Protein AF-A0A2P2LNG0-F1 (afdb_monomer_lite)

Organism: Rhizophora mucronata (NCBI:txid61149)

Secondary structure (DSSP, 8-state):
--------------PPPP---------TT------HHHHHHHHHHPPTT-----TT--HHHHTTPPPTT-TTT-GGG------HHHHHHTTSSPPP--GGGTT-HHHHHHHHHHHHHHHHHHHTT-

Sequence (126 aa):
MEWDTRDESSAHTHAPPQPSPSSIPASENTVWADASPLFEAACKELRHGELIHGENFNLFAAMSALEIMDPKMDSGIISRYYSIDEAIENGAAPVPISSDRIFDVQCTIDIMDHLLACEVTSNDLI

pLDDT: mean 73.23, std 18.99, range [33.91, 96.25]

Radius of gyration: 26.42 Å; chains: 1; bounding box: 52×64×62 Å

InterPro domains:
  IPR007244 NAA35-like [PTHR21373] (24-121)
  IPR057983 NAA35-like, N-terminal [PF04112] (49-120)

Structure (mmCIF, N/CA/C/O backbone):
data_AF-A0A2P2LNG0-F1
#
_entry.id   AF-A0A2P2LNG0-F1
#
loop_
_atom_site.group_PDB
_atom_site.id
_atom_site.type_symbol
_atom_site.label_atom_id
_atom_site.label_alt_id
_atom_site.label_comp_id
_atom_site.label_asym_id
_atom_site.label_entity_id
_atom_site.label_seq_id
_atom_site.pdbx_PDB_ins_code
_atom_site.Cartn_x
_atom_site.Cartn_y
_atom_site.Cartn_z
_atom_site.occupancy
_atom_site.B_iso_or_equiv
_atom_site.auth_seq_id
_atom_site.auth_comp_id
_atom_site.auth_asym_id
_atom_site.auth_atom_id
_atom_site.pdbx_PDB_model_num
ATOM 1 N N . MET A 1 1 ? -8.512 40.859 13.598 1.00 39.34 1 MET A N 1
ATOM 2 C CA . MET A 1 1 ? -8.532 40.043 12.371 1.00 39.34 1 MET A CA 1
ATOM 3 C C . MET A 1 1 ? -9.841 39.299 12.406 1.00 39.34 1 MET A C 1
ATOM 5 O O . MET A 1 1 ? -10.025 38.425 13.240 1.00 39.34 1 MET A O 1
ATOM 9 N N . GLU A 1 2 ? -10.769 39.860 11.644 1.00 37.78 2 GLU A N 1
ATOM 10 C CA . GLU A 1 2 ? -12.187 39.534 11.554 1.00 37.78 2 GLU A CA 1
ATOM 11 C C . GLU A 1 2 ? -12.351 38.131 10.962 1.00 37.78 2 GLU A C 1
ATOM 13 O O . GLU A 1 2 ? -11.715 37.802 9.961 1.00 37.78 2 GLU A O 1
ATOM 18 N N . TRP A 1 3 ? -13.164 37.304 11.609 1.00 33.91 3 TRP A N 1
ATOM 19 C CA . TRP A 1 3 ? -13.587 36.009 11.095 1.00 33.91 3 TRP A CA 1
ATOM 20 C C . TRP A 1 3 ? -14.729 36.257 10.105 1.00 33.91 3 TRP A C 1
ATOM 22 O O . TRP A 1 3 ? -15.808 36.676 10.523 1.00 33.91 3 TRP A O 1
ATOM 32 N N . ASP A 1 4 ? -14.488 36.061 8.807 1.00 42.00 4 ASP A N 1
ATOM 33 C CA . ASP A 1 4 ? -15.525 36.186 7.778 1.00 42.00 4 ASP A CA 1
ATOM 34 C C . ASP A 1 4 ? -16.187 34.820 7.543 1.00 42.00 4 ASP A C 1
ATOM 36 O O . ASP A 1 4 ? -15.531 33.832 7.207 1.00 42.00 4 ASP A O 1
ATOM 40 N N . THR A 1 5 ? -17.499 34.776 7.769 1.00 48.81 5 THR A N 1
ATOM 41 C CA . THR A 1 5 ? -18.378 33.622 7.569 1.00 48.81 5 THR A CA 1
ATOM 42 C C . THR A 1 5 ? -19.257 33.897 6.354 1.00 48.81 5 THR A C 1
ATOM 44 O O . THR A 1 5 ? -20.113 34.776 6.425 1.00 48.81 5 THR A O 1
ATOM 47 N N . ARG A 1 6 ? -19.111 33.093 5.294 1.00 38.31 6 ARG A N 1
ATOM 48 C CA . ARG A 1 6 ? -20.112 32.780 4.247 1.00 38.31 6 ARG A CA 1
ATOM 49 C C . ARG A 1 6 ? -19.731 31.405 3.693 1.00 38.31 6 ARG A C 1
ATOM 51 O O . ARG A 1 6 ? -18.642 31.250 3.161 1.00 38.31 6 ARG A O 1
ATOM 58 N N . ASP A 1 7 ? -20.393 30.338 4.125 1.00 41.41 7 ASP A N 1
ATOM 59 C CA . ASP A 1 7 ? -21.618 29.767 3.539 1.00 41.41 7 ASP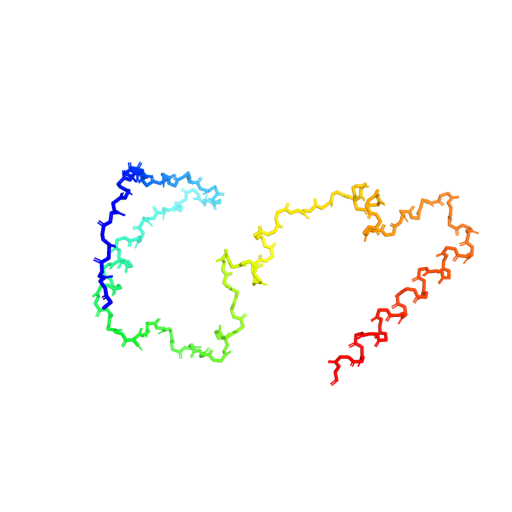 A CA 1
ATOM 60 C C . ASP A 1 7 ? -21.496 29.502 2.032 1.00 41.41 7 ASP A C 1
ATOM 62 O O . ASP A 1 7 ? -21.713 30.388 1.211 1.00 41.41 7 ASP A O 1
ATOM 66 N N . GLU A 1 8 ? -21.174 28.252 1.694 1.00 38.69 8 GLU A N 1
ATOM 67 C CA . GLU A 1 8 ? -21.786 27.599 0.543 1.00 38.69 8 GLU A CA 1
ATOM 68 C C . GLU A 1 8 ? -22.219 26.194 0.977 1.00 38.69 8 GLU A C 1
ATOM 70 O O . GLU A 1 8 ? -21.461 25.222 0.991 1.00 38.69 8 GLU A O 1
ATOM 75 N N . SER A 1 9 ? -23.467 26.127 1.430 1.00 41.38 9 SER A N 1
ATOM 76 C CA . SER A 1 9 ? -24.227 24.896 1.581 1.00 41.38 9 SER A CA 1
ATOM 77 C C . SER A 1 9 ? -24.464 24.272 0.201 1.00 41.38 9 SER A C 1
ATOM 79 O O . SER A 1 9 ? -25.323 24.719 -0.554 1.00 41.38 9 SER A O 1
ATOM 81 N N . SER A 1 10 ? -23.727 23.211 -0.122 1.00 33.94 10 SER A N 1
ATOM 82 C CA . SER A 1 10 ? -24.168 22.206 -1.093 1.00 33.94 10 SER A CA 1
ATOM 83 C C . SER A 1 10 ? -24.266 20.870 -0.377 1.00 33.94 10 SER A C 1
ATOM 85 O O . SER A 1 10 ? -23.296 20.128 -0.229 1.00 33.94 10 SER A O 1
ATOM 87 N N . ALA A 1 11 ? -25.473 20.580 0.104 1.00 37.72 11 ALA A N 1
ATOM 88 C CA . ALA A 1 11 ? -25.863 19.268 0.582 1.00 37.72 11 ALA A CA 1
ATOM 89 C C . ALA A 1 11 ? -25.839 18.277 -0.593 1.00 37.72 11 ALA A C 1
ATOM 91 O O . ALA A 1 11 ? -26.863 17.979 -1.206 1.00 37.72 11 ALA A O 1
ATOM 92 N N . HIS A 1 12 ? -24.663 17.743 -0.909 1.00 34.47 12 HIS A N 1
ATOM 93 C CA . HIS A 1 12 ? -24.580 16.479 -1.616 1.00 34.47 12 HIS A CA 1
ATOM 94 C C . HIS A 1 12 ? -25.019 15.398 -0.636 1.00 34.47 12 HIS A C 1
ATOM 96 O O . HIS A 1 12 ? -24.248 14.921 0.194 1.00 34.47 12 HIS A O 1
ATOM 102 N N . THR A 1 13 ? -26.299 15.036 -0.708 1.00 38.88 13 THR A N 1
ATOM 103 C CA . THR A 1 13 ? -26.808 13.786 -0.152 1.00 38.88 13 THR A CA 1
ATOM 104 C C . THR A 1 13 ? -26.109 12.646 -0.887 1.00 38.88 13 THR A C 1
ATOM 106 O O . THR A 1 13 ? -26.618 12.107 -1.867 1.00 38.88 13 THR A O 1
ATOM 109 N N . HIS A 1 14 ? -24.896 12.314 -0.454 1.00 39.22 14 HIS A N 1
ATOM 110 C CA . HIS A 1 14 ? -24.217 11.110 -0.885 1.00 39.22 14 HIS A CA 1
ATOM 111 C C . HIS A 1 14 ? -24.931 9.962 -0.178 1.00 39.22 14 HIS A C 1
ATOM 113 O O . HIS A 1 14 ? -24.671 9.662 0.987 1.00 39.22 14 HIS A O 1
ATOM 119 N N . ALA A 1 15 ? -25.908 9.364 -0.861 1.00 40.22 15 ALA A N 1
ATOM 120 C CA . ALA A 1 15 ? -26.410 8.061 -0.461 1.00 40.22 15 ALA A CA 1
ATOM 121 C C . ALA A 1 15 ? -25.193 7.131 -0.283 1.00 40.22 15 ALA A C 1
ATOM 123 O O . ALA A 1 15 ? -24.266 7.197 -1.104 1.00 40.22 15 ALA A O 1
ATOM 124 N N . PRO A 1 16 ? -25.129 6.319 0.786 1.00 49.91 16 PRO A N 1
ATOM 125 C CA . PRO A 1 16 ? -24.027 5.386 0.944 1.00 49.91 16 PRO A CA 1
ATOM 126 C C . PRO A 1 16 ? -24.001 4.481 -0.297 1.00 49.91 16 PRO A C 1
ATOM 128 O O . PRO A 1 16 ? -25.050 3.939 -0.663 1.00 49.91 16 PRO A O 1
ATOM 131 N N . PRO A 1 17 ? -22.857 4.358 -0.994 1.00 43.78 17 PRO A N 1
ATOM 132 C CA . PRO A 1 17 ? -22.751 3.442 -2.117 1.00 43.78 17 PRO A CA 1
ATOM 133 C C . PRO A 1 17 ? -23.087 2.043 -1.602 1.00 43.78 17 PRO A C 1
ATOM 135 O O . PRO A 1 17 ? -22.443 1.537 -0.684 1.00 43.78 17 PRO A O 1
ATOM 138 N N . GLN A 1 18 ? -24.148 1.441 -2.144 1.00 45.34 18 GLN A N 1
ATOM 139 C CA . GLN A 1 18 ? -24.475 0.060 -1.820 1.00 45.34 18 GLN A CA 1
ATOM 140 C C . GLN A 1 18 ? -23.308 -0.821 -2.279 1.00 45.34 18 GLN A C 1
ATOM 142 O O . GLN A 1 18 ? -22.908 -0.713 -3.442 1.00 45.34 18 GLN A O 1
ATOM 147 N N . PRO A 1 19 ? -22.760 -1.693 -1.416 1.00 45.53 19 PRO A N 1
ATOM 148 C CA . PRO A 1 19 ? -21.735 -2.625 -1.840 1.00 45.53 19 PRO A CA 1
ATOM 149 C C . PRO A 1 19 ? -22.371 -3.601 -2.830 1.00 45.53 19 PRO A C 1
ATOM 151 O O . PRO A 1 19 ? -23.191 -4.443 -2.463 1.00 45.53 19 PRO A O 1
ATOM 154 N N . SER A 1 20 ? -22.012 -3.485 -4.108 1.00 48.59 20 SER A N 1
ATOM 155 C CA . SER A 1 20 ? -22.176 -4.593 -5.043 1.00 48.59 20 SER A CA 1
ATOM 156 C C . SER A 1 20 ? -21.384 -5.770 -4.468 1.00 48.59 20 SER A C 1
ATOM 158 O O . SER A 1 20 ? -20.190 -5.578 -4.215 1.00 48.59 20 SER A O 1
ATOM 160 N N . PRO A 1 21 ? -21.989 -6.946 -4.222 1.00 50.91 21 PRO A N 1
ATOM 161 C CA . PRO A 1 21 ? -21.258 -8.081 -3.684 1.00 50.91 21 PRO A CA 1
ATOM 162 C C . PRO A 1 21 ? -20.187 -8.471 -4.701 1.00 50.91 21 PRO A C 1
ATOM 164 O O . PRO A 1 21 ? -20.473 -9.052 -5.750 1.00 50.91 21 PRO A O 1
ATOM 167 N N . SER A 1 22 ? -18.945 -8.090 -4.404 1.00 50.12 22 SER A N 1
ATOM 168 C CA . SER A 1 22 ? -17.772 -8.597 -5.088 1.00 50.12 22 SER A CA 1
ATOM 169 C C . SER A 1 22 ? -17.840 -10.117 -4.998 1.00 50.12 22 SER A C 1
ATOM 171 O O . SER A 1 22 ? -18.060 -10.690 -3.931 1.00 50.12 22 SER A O 1
ATOM 173 N N . SER A 1 23 ? -17.759 -10.773 -6.153 1.00 54.56 23 SER A N 1
ATOM 174 C CA . SER A 1 23 ? -17.870 -12.223 -6.284 1.00 54.56 23 SER A CA 1
ATOM 175 C C . SER A 1 23 ? -16.623 -12.895 -5.711 1.00 54.56 23 SER A C 1
ATOM 177 O O . SER A 1 23 ? -15.777 -13.397 -6.445 1.00 54.56 23 SER A O 1
ATOM 179 N N . ILE A 1 24 ? -16.480 -12.878 -4.388 1.00 62.84 24 ILE A N 1
ATOM 180 C CA . ILE A 1 24 ? -15.576 -13.788 -3.698 1.00 62.84 24 ILE A CA 1
ATOM 181 C C . ILE A 1 24 ? -16.179 -15.182 -3.905 1.00 62.84 24 ILE A C 1
ATOM 183 O O . ILE A 1 24 ? -17.360 -15.360 -3.592 1.00 62.84 24 ILE A O 1
ATOM 187 N N . PRO A 1 25 ? -15.437 -16.161 -4.457 1.00 58.28 25 PRO A N 1
ATOM 188 C CA . PRO A 1 25 ? -15.961 -17.501 -4.673 1.00 58.28 25 PRO A CA 1
ATOM 189 C C . PRO A 1 25 ? -16.265 -18.146 -3.316 1.00 58.28 25 PRO A C 1
ATOM 191 O O . PRO A 1 25 ? -15.398 -18.701 -2.646 1.00 58.28 25 PRO A O 1
ATOM 194 N N . ALA A 1 26 ? -17.516 -18.016 -2.891 1.00 65.12 26 ALA A N 1
ATOM 195 C CA . ALA A 1 26 ? -18.086 -18.718 -1.762 1.00 65.12 26 ALA A CA 1
ATOM 196 C C . ALA A 1 26 ? -18.274 -20.182 -2.174 1.00 65.12 26 ALA A C 1
ATOM 198 O O . ALA A 1 26 ? -18.910 -20.472 -3.187 1.00 65.12 26 ALA A O 1
ATOM 199 N N . SER A 1 27 ? -17.719 -21.109 -1.392 1.00 74.44 27 SER A N 1
ATOM 200 C CA . SER A 1 27 ? -18.156 -22.508 -1.441 1.00 74.44 27 SER A CA 1
ATOM 201 C C . SER A 1 27 ? -19.659 -22.558 -1.139 1.00 74.44 27 SER A C 1
ATOM 203 O O . SER A 1 27 ? -20.178 -21.658 -0.479 1.00 74.44 27 SER A O 1
ATOM 205 N N . GLU A 1 28 ? -20.372 -23.600 -1.571 1.0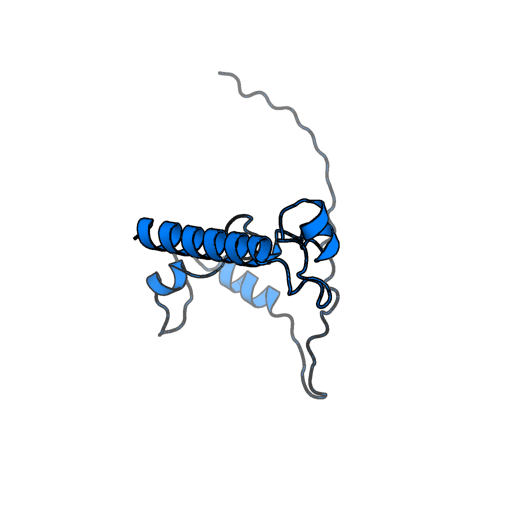0 75.56 28 GLU A N 1
ATOM 206 C CA . GLU A 1 28 ? -21.838 -23.694 -1.424 1.00 75.56 28 GLU A CA 1
ATOM 207 C C . GLU A 1 28 ? -22.338 -23.601 0.036 1.00 75.56 28 GLU A C 1
ATOM 209 O O . GLU A 1 28 ? -23.520 -23.376 0.271 1.00 75.56 28 GLU A O 1
ATOM 214 N N . ASN A 1 29 ? -21.434 -23.694 1.019 1.00 81.69 29 ASN A N 1
ATOM 215 C CA . ASN A 1 29 ? -21.721 -23.548 2.449 1.00 81.69 29 ASN A CA 1
ATOM 216 C C . ASN A 1 29 ? -21.122 -22.281 3.097 1.00 81.69 29 ASN A C 1
ATOM 218 O O . ASN A 1 29 ? -21.105 -22.170 4.324 1.00 81.69 29 ASN A O 1
ATOM 222 N N . THR A 1 30 ? -20.584 -21.335 2.325 1.00 84.31 30 THR A N 1
ATOM 223 C CA . THR A 1 30 ? -19.995 -20.106 2.873 1.00 84.31 30 THR A CA 1
ATOM 224 C C . THR A 1 30 ? -21.072 -19.039 3.066 1.00 84.31 30 THR A C 1
ATOM 226 O O . THR A 1 30 ? -21.631 -18.518 2.104 1.00 84.31 30 THR A O 1
ATOM 229 N N . VAL A 1 31 ? -21.327 -18.677 4.326 1.00 86.38 31 VAL A N 1
ATOM 230 C CA . VAL A 1 31 ? -22.209 -17.565 4.702 1.00 86.38 31 VAL A CA 1
ATOM 231 C C . VAL A 1 31 ? -21.352 -16.353 5.053 1.00 86.38 31 VAL A C 1
ATOM 233 O O . VAL A 1 31 ? -20.546 -16.411 5.979 1.00 86.38 31 VAL A O 1
ATOM 236 N N . TRP A 1 32 ? -21.539 -15.253 4.325 1.00 89.12 32 TRP A N 1
ATOM 237 C CA . TRP A 1 32 ? -20.950 -13.958 4.663 1.00 89.12 32 TRP A CA 1
ATOM 238 C C . TRP A 1 32 ? -21.884 -13.201 5.605 1.00 89.12 32 TRP A C 1
ATOM 240 O O . TRP A 1 32 ? -23.090 -13.139 5.369 1.00 89.12 32 TRP A O 1
ATOM 250 N N . ALA A 1 33 ? -21.326 -12.620 6.663 1.00 90.81 33 ALA A N 1
ATOM 251 C CA . ALA A 1 33 ? -22.044 -11.747 7.580 1.00 90.81 33 ALA A CA 1
ATOM 252 C C . ALA A 1 33 ? -21.386 -10.366 7.580 1.00 90.81 33 ALA A C 1
ATOM 254 O O . ALA A 1 33 ? -20.159 -10.262 7.555 1.00 90.81 33 ALA A O 1
ATOM 255 N N . ASP A 1 34 ? -22.203 -9.316 7.616 1.00 92.50 34 ASP A N 1
ATOM 256 C CA . ASP A 1 34 ? -21.703 -7.954 7.764 1.00 92.50 34 ASP A CA 1
ATOM 257 C C . ASP A 1 34 ? -21.195 -7.739 9.195 1.00 92.50 34 ASP A C 1
ATOM 259 O O . ASP A 1 34 ? -21.958 -7.782 10.161 1.00 92.50 34 ASP A O 1
ATOM 263 N N . ALA A 1 35 ? -19.888 -7.523 9.319 1.00 95.12 35 ALA A N 1
ATOM 264 C CA . ALA A 1 35 ? -19.225 -7.243 10.585 1.00 95.12 35 ALA A CA 1
ATOM 265 C C . ALA A 1 35 ? -19.034 -5.737 10.837 1.00 95.12 35 ALA A C 1
ATOM 267 O O . ALA A 1 35 ? -18.551 -5.363 11.905 1.00 95.12 35 ALA A O 1
ATOM 268 N N . SER A 1 36 ? -19.418 -4.859 9.903 1.00 96.25 36 SER A N 1
ATOM 269 C CA . SER A 1 36 ? -19.217 -3.406 10.019 1.00 96.25 36 SER A CA 1
ATOM 270 C C . SER A 1 36 ? -19.779 -2.817 11.323 1.00 96.25 36 SER A C 1
ATOM 272 O O . SER A 1 36 ? -19.050 -2.076 11.987 1.00 96.25 36 SER A O 1
ATOM 274 N N . PRO A 1 37 ? -20.995 -3.190 11.785 1.00 96.19 37 PRO A N 1
ATOM 275 C CA . PRO A 1 37 ? -21.540 -2.663 13.039 1.00 96.19 37 PRO A CA 1
ATOM 276 C C . PRO A 1 37 ? -20.717 -3.049 14.277 1.00 96.19 37 PRO A C 1
ATOM 278 O O . PRO A 1 37 ? -20.634 -2.278 15.232 1.00 96.19 37 PRO A O 1
ATOM 281 N N . LEU A 1 38 ? -20.094 -4.235 14.264 1.00 95.25 38 LEU A N 1
ATOM 282 C CA . LEU A 1 38 ? -19.237 -4.708 15.352 1.00 95.25 38 LEU A CA 1
ATOM 283 C C . LEU A 1 38 ? -17.971 -3.851 15.455 1.00 95.25 38 LEU A C 1
ATOM 285 O O . LEU A 1 38 ? -17.611 -3.414 16.548 1.00 95.25 38 LEU A O 1
ATOM 289 N N . PHE A 1 39 ? -17.318 -3.590 14.321 1.00 94.69 39 PHE A N 1
ATOM 290 C CA . PHE A 1 39 ? -16.123 -2.750 14.284 1.00 94.69 39 PHE A CA 1
ATOM 291 C C . PHE A 1 39 ? -16.437 -1.303 14.666 1.00 94.69 39 PHE A C 1
ATOM 293 O O . PHE A 1 39 ? -15.703 -0.716 15.457 1.00 94.69 39 PHE A O 1
ATOM 300 N N . GLU A 1 40 ? -17.552 -0.742 14.191 1.00 95.62 40 GLU A N 1
ATOM 301 C CA . GLU A 1 40 ? -17.946 0.626 14.540 1.00 95.62 40 GLU A CA 1
ATOM 302 C C . GLU A 1 40 ? -18.197 0.786 16.049 1.00 95.62 40 GLU A C 1
ATOM 304 O O . GLU A 1 40 ? -17.781 1.781 16.648 1.00 95.62 40 GLU A O 1
ATOM 309 N N . ALA A 1 41 ? -18.844 -0.199 16.682 1.00 95.44 41 ALA A N 1
ATOM 310 C CA . ALA A 1 41 ? -19.046 -0.208 18.128 1.00 95.44 41 ALA A CA 1
ATOM 311 C C . ALA A 1 41 ? -17.713 -0.288 18.889 1.00 95.44 41 ALA A C 1
ATOM 313 O O . ALA A 1 41 ? -17.479 0.521 19.784 1.00 95.44 41 ALA A O 1
ATOM 314 N N . ALA A 1 42 ? -16.815 -1.196 18.493 1.00 93.62 42 ALA A N 1
ATOM 315 C CA . ALA A 1 42 ? -15.504 -1.339 19.125 1.00 93.62 42 ALA A CA 1
ATOM 316 C C . ALA A 1 42 ? -14.646 -0.068 18.987 1.00 93.62 42 ALA A C 1
ATOM 318 O O . ALA A 1 42 ? -14.027 0.376 19.953 1.00 93.62 42 ALA A O 1
ATOM 319 N N . CYS A 1 43 ? -14.646 0.570 17.813 1.00 94.25 43 CYS A N 1
ATOM 320 C CA . CYS A 1 43 ? -13.897 1.805 17.578 1.00 94.25 43 CYS A CA 1
ATOM 321 C C . CYS A 1 43 ? -14.394 2.985 18.424 1.00 94.25 43 CYS A C 1
ATOM 323 O O . CYS A 1 43 ? -13.590 3.842 18.780 1.00 94.25 43 CYS A O 1
ATOM 325 N N . LYS A 1 44 ? -15.688 3.038 18.776 1.00 95.44 44 LYS A N 1
ATOM 326 C CA . LYS A 1 44 ? -16.245 4.091 19.647 1.00 95.44 44 LYS A CA 1
ATOM 327 C C . LYS A 1 44 ? -15.741 4.012 21.089 1.00 95.44 44 LYS A C 1
ATOM 329 O O . LYS A 1 44 ? -15.766 5.024 21.784 1.00 95.44 44 LYS A O 1
ATOM 334 N N . GLU A 1 45 ? -15.306 2.838 21.540 1.00 95.56 45 GLU A N 1
ATOM 335 C CA . GLU A 1 45 ? -14.794 2.633 22.901 1.00 95.56 45 GLU A CA 1
ATOM 336 C C . GLU A 1 45 ? -13.286 2.893 23.028 1.00 95.56 45 GLU A C 1
ATOM 338 O O . GLU A 1 45 ? -12.796 3.115 24.138 1.00 95.56 45 GLU A O 1
ATOM 343 N N . LEU A 1 46 ? -12.552 2.906 21.911 1.00 95.25 46 LEU A N 1
ATOM 344 C CA . LEU A 1 46 ? -11.114 3.166 21.900 1.00 95.25 46 LEU A CA 1
ATOM 345 C C . LEU A 1 46 ? -10.808 4.638 22.184 1.00 95.25 46 LEU A C 1
ATOM 347 O O . LEU A 1 46 ? -11.344 5.552 21.553 1.00 95.25 46 LEU A O 1
ATOM 351 N N . ARG A 1 47 ? -9.891 4.879 23.122 1.00 95.56 47 ARG A N 1
ATOM 352 C CA . ARG A 1 47 ? -9.347 6.213 23.391 1.00 95.56 47 ARG A CA 1
ATOM 353 C C . ARG A 1 47 ? -8.236 6.552 22.405 1.00 95.56 47 ARG A C 1
ATOM 355 O O . ARG A 1 47 ? -7.654 5.699 21.739 1.00 95.56 47 ARG A O 1
ATOM 362 N N . HIS A 1 48 ? -7.897 7.836 22.350 1.00 93.81 48 HIS A N 1
ATOM 363 C CA . HIS A 1 48 ? -6.789 8.302 21.529 1.00 93.81 48 HIS A CA 1
ATOM 364 C C . HIS A 1 48 ? -5.472 7.615 21.927 1.00 93.81 48 HIS A C 1
ATOM 366 O O . HIS A 1 48 ? -5.112 7.594 23.104 1.00 93.81 48 HIS A O 1
ATOM 372 N N . GLY A 1 49 ? -4.759 7.073 20.938 1.00 92.44 49 GLY A N 1
ATOM 373 C CA . GLY A 1 49 ? -3.507 6.340 21.138 1.00 92.44 49 GLY A CA 1
ATOM 374 C C . GLY A 1 49 ? -3.668 4.859 21.495 1.00 92.44 49 GLY A C 1
ATOM 375 O O . GLY A 1 49 ? -2.657 4.181 21.660 1.00 92.44 49 GLY A O 1
ATOM 376 N N . GLU A 1 50 ? -4.894 4.340 21.600 1.00 94.38 50 GLU A N 1
ATOM 377 C CA . GLU A 1 50 ? -5.133 2.910 21.817 1.00 94.38 50 GLU A CA 1
ATOM 378 C C . GLU A 1 50 ? -5.190 2.139 20.495 1.00 94.38 50 GLU A C 1
ATOM 380 O O . GLU A 1 50 ? -5.690 2.631 19.484 1.00 94.38 50 GLU A O 1
ATOM 385 N N . LEU A 1 51 ? -4.678 0.908 20.516 1.00 92.25 51 LEU A N 1
ATOM 386 C CA . LEU A 1 51 ? -4.625 0.013 19.366 1.00 92.25 51 LEU A CA 1
ATOM 387 C C . LEU A 1 51 ? -4.975 -1.407 19.813 1.00 92.25 51 LEU A C 1
ATOM 389 O O . LEU A 1 51 ? -4.349 -1.945 20.724 1.00 92.25 51 LEU A O 1
ATOM 393 N N . ILE A 1 52 ? -5.941 -2.028 19.139 1.00 92.56 52 ILE A N 1
ATOM 394 C CA . ILE A 1 52 ? -6.231 -3.456 19.298 1.00 92.56 52 ILE A CA 1
ATOM 395 C C . ILE A 1 52 ? -5.346 -4.217 18.317 1.00 92.56 52 ILE A C 1
ATOM 397 O O . ILE A 1 52 ? -5.398 -3.974 17.113 1.00 92.56 52 ILE A O 1
ATOM 401 N N . HIS A 1 53 ? -4.542 -5.146 18.822 1.00 92.50 53 HIS A N 1
ATOM 402 C CA . HIS A 1 53 ? -3.643 -5.941 17.999 1.00 92.50 53 HIS A CA 1
ATOM 403 C C . HIS A 1 53 ? -3.472 -7.356 18.562 1.00 92.50 53 HIS A C 1
ATOM 405 O O . HIS A 1 53 ? -3.698 -7.602 19.746 1.00 92.50 53 HIS A O 1
ATOM 411 N N . GLY A 1 54 ? -3.064 -8.298 17.708 1.00 93.06 54 GLY A N 1
ATOM 412 C CA . GLY A 1 54 ? -2.714 -9.652 18.141 1.00 93.06 54 GLY A CA 1
ATOM 413 C C . GLY A 1 54 ? -1.401 -9.691 18.930 1.00 93.06 54 GLY A C 1
ATOM 414 O O . GLY A 1 54 ? -0.603 -8.753 18.875 1.00 93.06 54 GLY A O 1
ATOM 415 N N . GLU A 1 55 ? -1.144 -10.799 19.626 1.00 92.88 55 GLU A N 1
ATOM 416 C CA . GLU A 1 55 ? 0.051 -10.976 20.472 1.00 92.88 55 GLU A CA 1
ATOM 417 C C . GLU A 1 55 ? 1.375 -10.868 19.690 1.00 92.88 55 GLU A C 1
ATOM 419 O O . GLU A 1 55 ? 2.397 -10.472 20.241 1.00 92.88 55 GLU A O 1
ATOM 424 N N 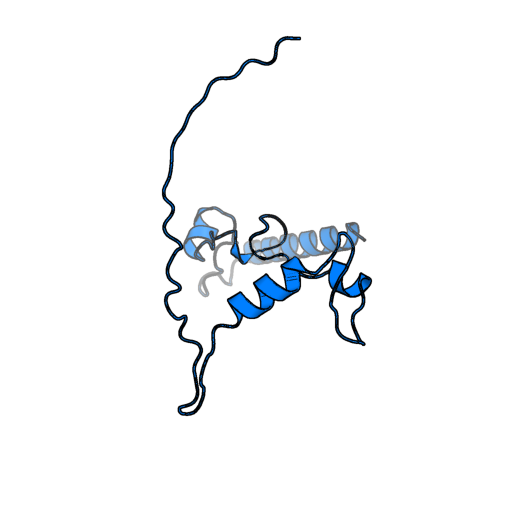. ASN A 1 56 ? 1.355 -11.158 18.386 1.00 91.62 56 ASN A N 1
ATOM 425 C CA . ASN A 1 56 ? 2.523 -11.129 17.499 1.00 91.62 56 ASN A CA 1
ATOM 426 C C . ASN A 1 56 ? 2.671 -9.817 16.705 1.00 91.62 56 ASN A C 1
ATOM 428 O O . ASN A 1 56 ? 3.415 -9.774 15.724 1.00 91.62 56 ASN A O 1
ATOM 432 N N . PHE A 1 57 ? 1.946 -8.759 17.068 1.00 93.00 57 PHE A N 1
ATOM 433 C CA . PHE A 1 57 ? 2.025 -7.481 16.365 1.00 93.00 57 PHE A CA 1
ATOM 434 C C . PHE A 1 57 ? 3.335 -6.739 16.666 1.00 93.00 57 PHE A C 1
ATOM 436 O O . PHE A 1 57 ? 3.765 -6.642 17.814 1.00 93.00 57 PHE A O 1
ATOM 443 N N . ASN A 1 58 ? 3.948 -6.168 15.628 1.00 91.75 58 ASN A N 1
ATOM 444 C CA . ASN A 1 58 ? 5.153 -5.353 15.736 1.00 91.75 58 ASN A CA 1
ATOM 445 C C . ASN A 1 58 ? 4.979 -4.061 14.933 1.00 91.75 58 ASN A C 1
ATOM 447 O O . ASN A 1 58 ? 4.844 -4.103 13.710 1.00 91.75 58 ASN A O 1
ATOM 451 N N . LEU A 1 59 ? 5.054 -2.914 15.611 1.00 91.44 59 LEU A N 1
ATOM 452 C CA . LEU A 1 59 ? 4.894 -1.608 14.974 1.00 91.44 59 LEU A CA 1
ATOM 453 C C . LEU A 1 59 ? 5.961 -1.346 13.901 1.00 91.44 59 LEU A C 1
ATOM 455 O O . LEU A 1 59 ? 5.658 -0.740 12.881 1.00 91.44 59 LEU A O 1
ATOM 459 N N . PHE A 1 60 ? 7.181 -1.862 14.076 1.00 92.31 60 PHE A N 1
ATOM 460 C CA . PHE A 1 60 ? 8.227 -1.735 13.059 1.00 92.31 60 PHE A CA 1
ATOM 461 C C . PHE A 1 60 ? 7.862 -2.473 11.764 1.00 92.31 60 PHE A C 1
ATOM 463 O O . PHE A 1 60 ? 8.105 -1.965 10.677 1.00 92.31 60 PHE A O 1
ATOM 470 N N . ALA A 1 61 ? 7.221 -3.641 11.870 1.00 90.19 61 ALA A N 1
ATOM 471 C CA . ALA A 1 61 ? 6.730 -4.364 10.698 1.00 90.19 61 ALA A CA 1
ATOM 472 C C . ALA A 1 61 ? 5.540 -3.642 10.045 1.00 90.19 61 ALA A C 1
ATOM 474 O O . ALA A 1 61 ? 5.400 -3.654 8.826 1.00 90.19 61 ALA A O 1
ATOM 475 N N . ALA A 1 62 ? 4.706 -2.971 10.844 1.00 91.25 62 ALA A N 1
ATOM 476 C CA . ALA A 1 62 ? 3.591 -2.183 10.331 1.00 91.25 62 ALA A CA 1
ATOM 477 C C . ALA A 1 62 ? 4.047 -0.954 9.521 1.00 91.25 62 ALA A C 1
ATOM 479 O O . ALA A 1 62 ? 3.313 -0.510 8.647 1.00 91.25 62 ALA A O 1
ATOM 480 N N . MET A 1 63 ? 5.260 -0.432 9.746 1.00 91.69 63 MET A N 1
ATOM 481 C CA . MET A 1 63 ? 5.787 0.711 8.983 1.00 91.69 63 MET A CA 1
ATOM 482 C C . MET A 1 63 ? 5.984 0.423 7.491 1.00 91.69 63 MET A C 1
ATOM 484 O O . MET A 1 63 ? 6.024 1.363 6.702 1.00 91.69 63 MET A O 1
ATOM 488 N N . SER A 1 64 ? 6.125 -0.845 7.096 1.00 91.44 64 SER A N 1
ATOM 489 C CA . SER A 1 64 ? 6.210 -1.232 5.685 1.00 91.44 64 SER A CA 1
ATOM 490 C C . SER A 1 64 ? 4.867 -1.674 5.099 1.00 91.44 64 SER A C 1
ATOM 492 O O . SER A 1 64 ? 4.839 -2.168 3.973 1.00 91.44 64 SER A O 1
ATOM 494 N N . ALA A 1 65 ? 3.768 -1.579 5.854 1.00 91.44 65 ALA A N 1
ATOM 495 C CA . ALA A 1 65 ? 2.445 -1.886 5.329 1.00 91.44 65 ALA A CA 1
ATOM 496 C C . ALA A 1 65 ? 2.052 -0.873 4.241 1.00 91.44 65 ALA A C 1
ATOM 498 O O . ALA A 1 65 ? 2.346 0.317 4.344 1.00 91.44 65 ALA A O 1
ATOM 499 N N . LEU A 1 66 ? 1.385 -1.362 3.194 1.00 91.12 66 LEU A N 1
ATOM 500 C CA . LEU A 1 66 ? 0.855 -0.521 2.128 1.00 91.12 66 LEU A CA 1
ATOM 501 C C . LEU A 1 66 ? -0.443 0.147 2.587 1.00 91.12 66 LEU A C 1
ATOM 503 O O . LEU A 1 66 ? -1.328 -0.532 3.111 1.00 91.12 66 LEU A O 1
ATOM 507 N N . GLU A 1 67 ? -0.581 1.446 2.341 1.00 90.25 67 GLU A N 1
ATOM 508 C CA . GLU A 1 67 ? -1.847 2.155 2.519 1.00 90.25 67 GLU A CA 1
ATOM 509 C C . GLU A 1 67 ? -2.624 2.142 1.201 1.00 90.25 67 GLU A C 1
ATOM 511 O O . GLU A 1 67 ? -2.151 2.645 0.185 1.00 90.25 67 GLU A O 1
ATOM 516 N N . ILE A 1 68 ? -3.803 1.520 1.213 1.00 91.12 68 ILE A N 1
ATOM 517 C CA . ILE A 1 68 ? -4.690 1.451 0.048 1.00 91.12 68 ILE A CA 1
ATOM 518 C C . ILE A 1 68 ? -5.258 2.847 -0.229 1.00 91.12 68 ILE A C 1
ATOM 520 O O . ILE A 1 68 ? -5.619 3.560 0.705 1.00 91.12 68 ILE A O 1
ATOM 524 N N . MET A 1 69 ? -5.386 3.209 -1.507 1.00 86.94 69 MET A N 1
ATOM 525 C CA . MET A 1 69 ? -5.821 4.531 -1.985 1.00 86.94 69 MET A CA 1
ATOM 526 C C . MET A 1 69 ? -4.872 5.697 -1.661 1.00 86.94 69 MET A C 1
ATOM 528 O O . MET A 1 69 ? -5.243 6.852 -1.882 1.00 86.94 69 MET A O 1
ATOM 532 N N . ASP A 1 70 ? -3.643 5.436 -1.216 1.00 88.94 70 ASP A N 1
ATOM 533 C CA . ASP A 1 70 ? -2.619 6.477 -1.124 1.00 88.94 70 ASP A CA 1
ATOM 534 C C . ASP A 1 70 ? -1.894 6.652 -2.483 1.00 88.94 70 ASP A C 1
ATOM 536 O O . ASP A 1 70 ? -1.340 5.683 -3.001 1.00 88.94 70 ASP A O 1
ATOM 540 N N . PRO A 1 71 ? -1.836 7.864 -3.078 1.00 84.75 71 PRO A N 1
ATOM 541 C CA . PRO A 1 71 ? -1.215 8.106 -4.389 1.00 84.75 71 PRO A CA 1
ATOM 542 C C . PRO A 1 71 ? 0.258 7.707 -4.523 1.00 84.75 71 PRO A C 1
ATOM 544 O O . PRO A 1 71 ? 0.742 7.509 -5.638 1.00 84.75 71 PRO A O 1
ATOM 547 N N . LYS A 1 72 ? 0.994 7.669 -3.410 1.00 84.44 72 LYS A N 1
ATOM 548 C CA . LYS A 1 72 ? 2.431 7.389 -3.378 1.00 84.44 72 LYS A CA 1
ATOM 549 C C . LYS A 1 72 ? 2.710 5.926 -3.040 1.00 84.44 72 LYS A C 1
ATOM 551 O O . LYS A 1 72 ? 3.710 5.386 -3.508 1.00 84.44 72 LYS A O 1
ATOM 556 N N . MET A 1 73 ? 1.874 5.313 -2.210 1.00 89.31 73 MET A N 1
ATOM 557 C CA . MET A 1 73 ? 2.069 3.957 -1.706 1.00 89.31 73 MET A CA 1
ATOM 558 C C . MET A 1 73 ? 1.279 2.929 -2.526 1.00 89.31 73 MET A C 1
ATOM 560 O O . MET A 1 73 ? 1.778 1.834 -2.754 1.00 89.31 73 MET A O 1
ATOM 564 N N . ASP A 1 74 ? 0.090 3.254 -3.028 1.00 89.44 74 ASP A N 1
ATOM 565 C CA . ASP A 1 74 ? -0.767 2.306 -3.743 1.00 89.44 74 ASP A CA 1
ATOM 566 C C . ASP A 1 74 ? -0.563 2.367 -5.263 1.00 89.44 74 ASP A C 1
ATOM 568 O O . ASP A 1 74 ? -1.139 3.200 -5.953 1.00 89.44 74 ASP A O 1
ATOM 572 N N . SER A 1 75 ? 0.202 1.433 -5.834 1.00 83.44 75 SER A N 1
ATOM 573 C CA . SER A 1 75 ? 0.352 1.343 -7.299 1.00 83.44 75 SER A CA 1
ATOM 574 C C . SER A 1 75 ? -0.970 1.117 -8.055 1.00 83.44 75 SER A C 1
ATOM 576 O O . SER A 1 75 ? -1.052 1.445 -9.237 1.00 83.44 75 SER A O 1
ATOM 578 N N . GLY A 1 76 ? -2.007 0.595 -7.387 1.00 82.81 76 GLY A N 1
ATOM 579 C CA . GLY A 1 76 ? -3.332 0.371 -7.962 1.00 82.81 7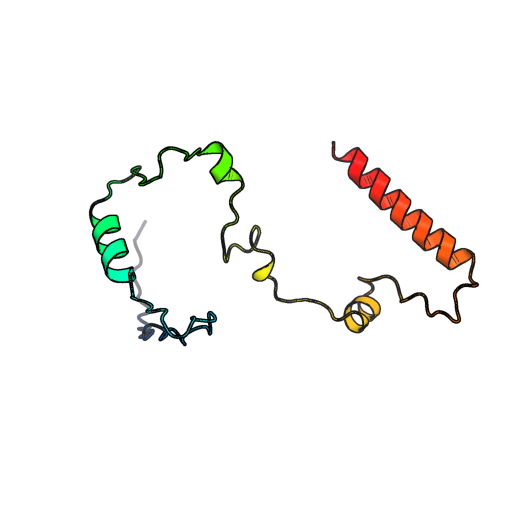6 GLY A CA 1
ATOM 580 C C . GLY A 1 76 ? -4.154 1.649 -8.145 1.00 82.81 76 GLY A C 1
ATOM 581 O O . GLY A 1 76 ? -5.130 1.636 -8.896 1.00 82.81 76 GLY A O 1
ATOM 582 N N . ILE A 1 77 ? -3.759 2.763 -7.516 1.00 80.88 77 ILE A N 1
ATOM 583 C CA . ILE A 1 77 ? -4.427 4.060 -7.697 1.00 80.88 77 ILE A CA 1
ATOM 584 C C . ILE A 1 77 ? -4.081 4.701 -9.048 1.00 80.88 77 ILE A C 1
ATOM 586 O O . ILE A 1 77 ? -4.887 5.438 -9.622 1.00 80.88 77 ILE A O 1
ATOM 590 N N . ILE A 1 78 ? -2.893 4.402 -9.585 1.00 70.00 78 ILE A N 1
ATOM 591 C CA . ILE A 1 78 ? -2.444 4.893 -10.885 1.00 70.00 78 ILE A CA 1
ATOM 592 C C . ILE A 1 78 ? -2.936 3.904 -11.937 1.00 70.00 78 ILE A C 1
ATOM 594 O O . ILE A 1 78 ? -2.323 2.884 -12.228 1.00 70.00 78 ILE A O 1
ATOM 598 N N . SER A 1 79 ? -4.072 4.237 -12.537 1.00 59.41 79 SER A N 1
ATOM 599 C CA . SER A 1 79 ? -4.795 3.398 -13.495 1.00 59.41 79 SER A CA 1
ATOM 600 C C . SER A 1 79 ? -4.204 3.370 -14.908 1.00 59.41 79 SER A C 1
ATOM 602 O O . SER A 1 79 ? -4.779 2.741 -15.799 1.00 59.41 79 SER A O 1
ATOM 604 N N . ARG A 1 80 ? -3.077 4.049 -15.159 1.00 64.75 80 ARG A N 1
ATOM 605 C CA . ARG A 1 80 ? -2.527 4.168 -16.513 1.00 64.75 80 ARG A CA 1
ATOM 606 C C . ARG A 1 80 ? -1.500 3.081 -16.799 1.00 64.75 80 ARG A C 1
ATOM 608 O O . ARG A 1 80 ? -0.296 3.316 -16.820 1.00 64.75 80 ARG A O 1
ATOM 615 N N . TYR A 1 81 ? -2.011 1.887 -17.060 1.00 65.25 81 TYR A N 1
ATOM 616 C CA . TYR A 1 81 ? -1.248 0.859 -17.751 1.00 65.25 81 TYR A CA 1
ATOM 617 C C . TYR A 1 81 ? -1.266 1.198 -19.236 1.00 65.25 81 TYR A C 1
ATOM 619 O O . TYR A 1 81 ? -2.296 1.063 -19.894 1.00 65.25 81 TYR A O 1
ATOM 627 N N . TYR A 1 82 ? -0.138 1.677 -19.752 1.00 64.94 82 TYR A N 1
ATOM 628 C CA . TYR A 1 82 ? 0.040 1.764 -21.192 1.00 64.94 82 TYR A CA 1
ATOM 629 C C . TYR A 1 82 ? -0.047 0.347 -21.758 1.00 64.94 82 TYR A C 1
ATOM 631 O O . TYR A 1 82 ? 0.603 -0.575 -21.252 1.00 64.94 82 TYR A O 1
ATOM 639 N N . SER A 1 83 ? -0.847 0.160 -22.807 1.00 75.25 83 SER A N 1
ATOM 640 C CA . SER A 1 83 ? -0.686 -1.043 -23.627 1.00 75.25 83 SER A CA 1
ATOM 641 C C . SER A 1 83 ? 0.743 -1.084 -24.176 1.00 75.25 83 SER A C 1
ATOM 643 O O . SER A 1 83 ? 1.405 -0.050 -24.253 1.00 75.25 83 SER A O 1
ATOM 645 N N . ILE A 1 84 ? 1.233 -2.265 -24.561 1.00 71.25 84 ILE A N 1
ATOM 646 C CA . ILE A 1 84 ? 2.574 -2.393 -25.153 1.00 71.25 84 ILE A CA 1
ATOM 647 C C . ILE A 1 84 ? 2.719 -1.408 -26.324 1.00 71.25 84 ILE A C 1
ATOM 649 O O . ILE A 1 84 ? 3.675 -0.640 -26.349 1.00 71.25 84 ILE A O 1
ATOM 653 N N . ASP A 1 85 ? 1.722 -1.345 -27.210 1.00 78.31 85 ASP A N 1
ATOM 654 C CA . ASP A 1 85 ? 1.692 -0.431 -28.358 1.00 78.31 85 ASP A CA 1
ATOM 655 C C . ASP A 1 85 ? 1.729 1.048 -27.942 1.00 78.31 85 ASP A C 1
ATOM 657 O O . ASP A 1 85 ? 2.515 1.827 -28.479 1.00 78.31 85 ASP A O 1
ATOM 661 N N . GLU A 1 86 ? 0.944 1.431 -26.934 1.00 78.69 86 GLU A N 1
ATOM 662 C CA . GLU A 1 86 ? 0.909 2.805 -26.420 1.00 78.69 86 GLU A CA 1
ATOM 663 C C . GLU A 1 86 ? 2.224 3.181 -25.712 1.00 78.69 86 GLU A C 1
ATOM 665 O O . GLU A 1 86 ? 2.687 4.317 -25.811 1.00 78.69 86 GLU A O 1
ATOM 670 N N . ALA A 1 87 ? 2.869 2.238 -25.023 1.00 73.25 87 ALA A N 1
ATOM 671 C CA . ALA A 1 87 ? 4.167 2.456 -24.391 1.00 73.25 87 ALA A CA 1
ATOM 672 C C . ALA A 1 87 ? 5.277 2.642 -25.437 1.00 73.25 87 ALA A C 1
ATOM 674 O O . ALA A 1 87 ? 6.183 3.450 -25.227 1.00 73.25 87 ALA A O 1
ATOM 675 N N . ILE A 1 88 ? 5.187 1.937 -26.567 1.00 73.94 88 ILE A N 1
ATOM 676 C CA . ILE A 1 88 ? 6.106 2.080 -27.702 1.00 73.94 88 ILE A CA 1
ATOM 677 C C . ILE A 1 88 ? 5.901 3.431 -28.393 1.00 73.94 88 ILE A C 1
ATOM 679 O O . ILE A 1 88 ? 6.875 4.139 -28.641 1.00 73.94 88 ILE A O 1
ATOM 683 N N . GLU A 1 89 ? 4.653 3.818 -28.680 1.00 78.44 89 GLU A N 1
ATOM 684 C CA . GLU A 1 89 ? 4.333 5.092 -29.344 1.00 78.44 89 GLU A CA 1
ATOM 685 C C . GLU A 1 89 ? 4.770 6.302 -28.506 1.00 78.44 89 GLU A C 1
ATOM 687 O O . GLU A 1 89 ? 5.305 7.273 -29.040 1.00 78.44 89 GLU A O 1
ATOM 692 N N . ASN A 1 90 ? 4.624 6.216 -27.182 1.00 72.75 90 ASN A N 1
ATOM 693 C CA . ASN A 1 90 ? 5.060 7.262 -26.256 1.00 72.75 90 ASN A CA 1
ATOM 694 C C . ASN A 1 90 ? 6.562 7.207 -25.914 1.00 72.75 90 ASN A C 1
ATOM 696 O O . ASN A 1 90 ? 7.030 8.019 -25.116 1.00 72.75 90 ASN A O 1
ATOM 700 N N . GLY A 1 91 ? 7.322 6.259 -26.476 1.00 68.88 91 GLY A N 1
ATOM 701 C CA . GLY A 1 91 ? 8.759 6.097 -26.222 1.00 68.88 91 GLY A CA 1
ATOM 702 C C . GLY A 1 91 ? 9.114 5.635 -24.802 1.00 68.88 91 GLY A C 1
ATOM 703 O O . GLY A 1 91 ? 10.272 5.726 -24.404 1.00 68.88 91 GLY A O 1
ATOM 704 N N . ALA A 1 92 ? 8.131 5.159 -24.033 1.00 67.38 92 ALA A N 1
ATOM 705 C CA . ALA A 1 92 ? 8.304 4.665 -22.668 1.00 67.38 92 ALA A CA 1
ATOM 706 C C . ALA A 1 92 ? 8.772 3.200 -22.624 1.00 67.38 92 ALA A C 1
ATOM 708 O O . ALA A 1 92 ? 9.433 2.794 -21.670 1.00 67.38 92 ALA A O 1
ATOM 709 N N . ALA A 1 93 ? 8.439 2.410 -23.647 1.00 63.69 93 ALA A N 1
ATOM 710 C CA . ALA A 1 93 ? 8.952 1.061 -23.842 1.00 63.69 93 ALA A CA 1
ATOM 711 C C . ALA A 1 93 ? 9.860 1.017 -25.083 1.00 63.69 93 ALA A C 1
ATOM 713 O O . ALA A 1 93 ? 9.502 1.593 -26.116 1.00 63.69 93 ALA A O 1
ATOM 714 N N . PRO A 1 94 ? 11.004 0.310 -25.028 1.00 62.09 94 PRO A N 1
ATOM 715 C CA . PRO A 1 94 ? 11.801 0.034 -26.215 1.00 62.09 94 PRO A CA 1
ATOM 716 C C . PRO A 1 94 ? 10.938 -0.655 -27.280 1.00 62.09 94 PRO A C 1
ATOM 718 O O . PRO A 1 94 ? 10.173 -1.569 -26.963 1.00 62.09 94 PRO A O 1
ATOM 721 N N . VAL A 1 95 ? 11.052 -0.217 -28.539 1.00 62.09 95 VAL A N 1
ATOM 722 C CA . VAL A 1 95 ? 10.325 -0.809 -29.675 1.00 62.09 95 VAL A CA 1
ATOM 723 C C . VAL A 1 95 ? 10.535 -2.331 -29.670 1.00 62.09 95 VAL A C 1
ATOM 725 O O . VAL A 1 95 ? 11.675 -2.777 -29.520 1.00 62.09 95 VAL A O 1
ATOM 728 N N . PRO A 1 96 ? 9.480 -3.149 -29.842 1.00 58.31 96 PRO A N 1
ATOM 729 C CA . PRO A 1 96 ? 9.594 -4.589 -29.815 1.00 58.31 96 PRO A CA 1
ATOM 730 C C . PRO A 1 96 ? 10.553 -5.011 -30.916 1.00 58.31 96 PRO A C 1
ATOM 732 O O . PRO A 1 96 ? 10.3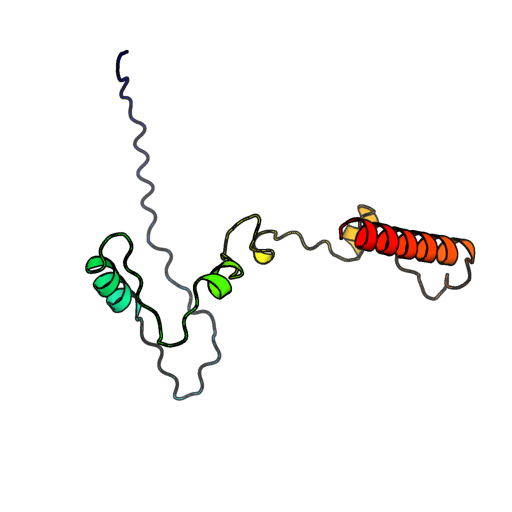55 -4.722 -32.099 1.00 58.31 96 PRO A O 1
ATOM 735 N N . ILE A 1 97 ? 11.600 -5.703 -30.484 1.00 55.09 97 ILE A N 1
ATOM 736 C CA . ILE A 1 97 ? 12.520 -6.484 -31.298 1.00 55.09 97 ILE A CA 1
ATOM 737 C C . ILE A 1 97 ? 11.710 -7.516 -32.090 1.00 55.09 97 ILE A C 1
ATOM 739 O O . ILE A 1 97 ? 11.554 -8.667 -31.693 1.00 55.09 97 ILE A O 1
ATOM 743 N N . SER A 1 98 ? 11.112 -7.090 -33.203 1.00 54.09 98 SER A N 1
ATOM 744 C CA . SER A 1 98 ? 10.430 -7.991 -34.128 1.00 54.09 98 SER A CA 1
ATOM 745 C C . SER A 1 98 ? 11.402 -9.112 -34.492 1.00 54.09 98 SER A C 1
ATOM 747 O O . SER A 1 98 ? 12.564 -8.824 -34.787 1.00 54.09 98 SER A O 1
ATOM 749 N N . SER A 1 99 ? 10.942 -10.364 -34.500 1.00 53.50 99 SER A N 1
ATOM 750 C CA . SER A 1 99 ? 11.774 -11.541 -34.794 1.00 53.50 99 SER A CA 1
ATOM 751 C C . SER A 1 99 ? 12.522 -11.444 -36.130 1.00 53.50 99 SER A C 1
ATOM 753 O O . SER A 1 99 ? 13.592 -12.024 -36.286 1.00 53.50 99 SER A O 1
ATOM 755 N N . ASP A 1 100 ? 12.005 -10.644 -37.061 1.00 56.38 100 ASP A N 1
ATOM 756 C CA . ASP A 1 100 ? 12.595 -10.406 -38.381 1.00 56.38 100 ASP A CA 1
ATOM 757 C C . ASP A 1 100 ? 13.723 -9.348 -38.369 1.00 56.38 100 ASP A C 1
ATOM 759 O O . ASP A 1 100 ? 14.423 -9.176 -39.365 1.00 56.38 100 ASP A O 1
ATOM 763 N N . ARG A 1 101 ? 13.932 -8.646 -37.242 1.00 54.00 101 ARG A N 1
ATOM 764 C CA . ARG A 1 101 ? 14.966 -7.607 -37.026 1.00 54.00 101 ARG A CA 1
ATOM 765 C C . ARG A 1 101 ? 16.006 -7.983 -35.964 1.00 54.00 101 ARG A C 1
ATOM 767 O O . ARG A 1 101 ? 16.758 -7.124 -35.518 1.00 54.00 101 ARG A O 1
ATOM 774 N N . ILE A 1 102 ? 16.112 -9.265 -35.608 1.00 51.47 102 ILE A N 1
ATOM 775 C CA . ILE A 1 102 ? 17.142 -9.797 -34.688 1.00 51.47 102 ILE A CA 1
ATOM 776 C C . ILE A 1 102 ? 18.589 -9.555 -35.204 1.00 51.47 102 ILE A C 1
ATOM 778 O O . ILE A 1 102 ? 19.557 -9.787 -34.491 1.00 51.47 102 ILE A O 1
ATOM 782 N N . PHE A 1 103 ? 18.766 -9.045 -36.428 1.00 57.09 103 PHE A N 1
ATOM 783 C CA . PHE A 1 103 ? 20.070 -8.884 -37.077 1.00 57.09 103 PHE A CA 1
ATOM 784 C C . PHE A 1 103 ? 20.694 -7.483 -37.018 1.00 57.09 103 PHE A C 1
ATOM 786 O O . PHE A 1 103 ? 21.780 -7.305 -37.572 1.00 57.09 103 PHE A O 1
ATOM 793 N N . ASP A 1 104 ? 20.075 -6.497 -36.363 1.00 69.94 104 ASP A N 1
ATOM 794 C CA . ASP A 1 104 ? 20.733 -5.200 -36.178 1.00 69.94 104 ASP A CA 1
ATOM 795 C C . ASP A 1 104 ? 21.620 -5.209 -34.924 1.00 69.94 104 ASP A C 1
ATOM 797 O O . ASP A 1 104 ? 21.155 -5.102 -33.785 1.00 69.94 104 ASP A O 1
ATOM 801 N N . VAL A 1 105 ? 22.927 -5.367 -35.148 1.00 77.00 105 VAL A N 1
ATOM 802 C CA . VAL A 1 105 ? 23.959 -5.353 -34.098 1.00 77.00 105 VAL A CA 1
ATOM 803 C C . VAL A 1 105 ? 23.883 -4.063 -33.282 1.00 77.00 105 VAL A C 1
ATOM 805 O O . VAL A 1 105 ? 24.102 -4.102 -32.072 1.00 77.00 105 VAL A O 1
ATOM 808 N N . GLN A 1 106 ? 23.519 -2.943 -33.913 1.00 74.69 106 GLN A N 1
ATOM 809 C CA . GLN A 1 106 ? 23.434 -1.655 -33.238 1.00 74.69 106 GLN A CA 1
ATOM 810 C C . GLN A 1 106 ? 22.289 -1.625 -32.221 1.00 74.69 106 GLN A C 1
ATOM 812 O O . GLN A 1 106 ? 22.525 -1.314 -31.061 1.00 74.69 106 GLN A O 1
ATOM 817 N N . CYS A 1 107 ? 21.090 -2.076 -32.603 1.00 72.50 107 CYS A N 1
ATOM 818 C CA . CYS A 1 107 ? 19.954 -2.193 -31.685 1.00 72.50 107 CYS A CA 1
ATOM 819 C C . CYS A 1 107 ? 20.269 -3.071 -30.459 1.00 72.50 107 CYS A C 1
ATOM 821 O O . CYS A 1 107 ? 19.885 -2.744 -29.337 1.00 72.50 107 CYS A O 1
ATOM 823 N N . THR A 1 108 ? 21.015 -4.165 -30.651 1.00 78.19 108 THR A N 1
ATOM 824 C CA . THR A 1 108 ? 21.439 -5.024 -29.532 1.00 78.19 108 THR A CA 1
ATOM 825 C C . THR A 1 108 ? 22.403 -4.292 -28.597 1.00 78.19 108 THR A C 1
ATOM 827 O O . THR A 1 108 ? 22.268 -4.404 -27.381 1.00 78.19 108 THR A O 1
ATOM 830 N N . ILE A 1 109 ? 23.358 -3.535 -29.145 1.00 83.19 109 ILE A N 1
ATOM 831 C CA . ILE A 1 109 ? 24.298 -2.730 -28.355 1.00 83.19 109 ILE A CA 1
ATOM 832 C C . ILE A 1 109 ? 23.550 -1.653 -27.566 1.00 83.19 109 ILE A C 1
ATOM 834 O O . ILE A 1 109 ? 23.812 -1.509 -26.378 1.00 83.19 109 ILE A O 1
ATOM 838 N N . ASP A 1 110 ? 22.585 -0.969 -28.178 1.00 78.75 110 ASP A N 1
ATOM 839 C CA . ASP A 1 110 ? 21.829 0.107 -27.530 1.00 78.75 110 ASP A CA 1
ATOM 840 C C . ASP A 1 110 ? 20.988 -0.419 -26.347 1.00 78.75 110 ASP A C 1
ATOM 842 O O . ASP A 1 110 ? 20.942 0.200 -25.284 1.00 78.75 110 ASP A O 1
ATOM 846 N N . ILE A 1 111 ? 20.369 -1.601 -26.489 1.00 81.25 111 ILE A N 1
ATOM 847 C CA . ILE A 1 111 ? 19.653 -2.267 -25.385 1.00 81.25 111 ILE A CA 1
ATOM 848 C C . ILE A 1 111 ? 20.628 -2.649 -24.268 1.00 81.25 111 ILE A C 1
ATOM 850 O O . ILE A 1 111 ? 20.342 -2.416 -23.094 1.00 81.25 111 ILE A O 1
ATOM 854 N N . MET A 1 112 ? 21.773 -3.238 -24.619 1.00 85.31 112 MET A N 1
ATOM 855 C CA . MET A 1 112 ? 22.777 -3.651 -23.636 1.00 85.31 112 MET A CA 1
ATOM 856 C C . MET A 1 112 ? 23.371 -2.452 -22.887 1.00 85.31 112 MET A C 1
ATOM 858 O O . MET A 1 112 ? 23.550 -2.539 -21.674 1.00 85.31 112 MET A O 1
ATOM 862 N N . ASP A 1 113 ? 23.627 -1.335 -23.572 1.00 84.38 113 ASP A N 1
ATOM 863 C CA . ASP A 1 113 ? 24.120 -0.091 -22.971 1.00 84.38 113 ASP A CA 1
ATOM 864 C C . 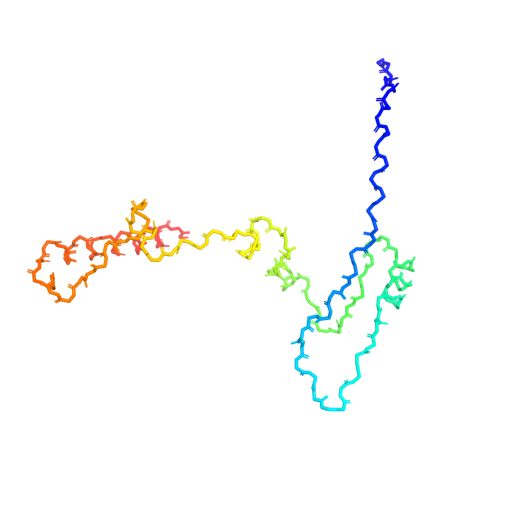ASP A 1 113 ? 23.086 0.510 -22.008 1.00 84.38 113 ASP A C 1
ATOM 866 O O . ASP A 1 113 ? 23.420 0.851 -20.875 1.00 84.38 113 ASP A O 1
ATOM 870 N N . HIS A 1 114 ? 21.803 0.533 -22.389 1.00 83.19 114 HIS A N 1
ATOM 871 C CA . HIS A 1 114 ? 20.734 1.009 -21.509 1.00 83.19 114 HIS A CA 1
ATOM 872 C C . HIS A 1 114 ? 20.558 0.122 -20.265 1.00 83.19 114 HIS A C 1
ATOM 874 O O . HIS A 1 114 ? 20.377 0.634 -19.160 1.00 83.19 114 HIS A O 1
ATOM 880 N N . LEU A 1 115 ? 20.615 -1.206 -20.411 1.00 84.56 115 LEU A N 1
ATOM 881 C CA . LEU A 1 115 ? 20.546 -2.125 -19.268 1.00 84.56 115 LEU A CA 1
ATOM 882 C C . LEU A 1 115 ? 21.753 -1.957 -18.338 1.00 84.56 115 LEU A C 1
ATOM 884 O O . LEU A 1 115 ? 21.590 -1.950 -17.118 1.00 84.56 115 LEU A O 1
ATOM 888 N N . LEU A 1 116 ? 22.949 -1.772 -18.904 1.00 86.56 116 LEU A N 1
ATOM 889 C CA . LEU A 1 116 ? 24.163 -1.521 -18.133 1.00 86.56 116 LEU A CA 1
ATOM 890 C C . LEU A 1 116 ? 24.091 -0.180 -17.391 1.00 86.56 116 LEU A C 1
ATOM 892 O O . LEU A 1 116 ? 24.461 -0.112 -16.222 1.00 86.56 116 LEU A O 1
ATOM 896 N N . ALA A 1 117 ? 23.569 0.869 -18.029 1.00 83.62 117 ALA A N 1
ATOM 897 C CA . ALA A 1 117 ? 23.348 2.163 -17.393 1.00 83.62 117 ALA A CA 1
ATOM 898 C C . ALA A 1 117 ? 22.359 2.062 -16.220 1.00 83.62 117 ALA A C 1
ATOM 900 O O . ALA A 1 117 ? 22.629 2.613 -15.153 1.00 83.62 117 ALA A O 1
ATOM 901 N N . CYS A 1 118 ? 21.256 1.317 -16.376 1.00 79.69 118 CYS A N 1
ATOM 902 C CA . CYS A 1 118 ? 20.321 1.054 -15.280 1.00 79.69 118 CYS A CA 1
ATOM 903 C C . CYS A 1 118 ? 21.016 0.380 -14.087 1.00 79.69 118 CYS A C 1
ATOM 905 O O . CYS A 1 118 ? 20.858 0.841 -12.957 1.00 79.69 118 CYS A O 1
ATOM 907 N N . GLU A 1 119 ? 21.835 -0.645 -14.330 1.00 82.00 119 GLU A N 1
ATOM 908 C CA . GLU A 1 119 ? 22.574 -1.350 -13.274 1.00 82.00 119 GLU A CA 1
ATOM 909 C C . GLU A 1 119 ? 23.548 -0.422 -12.530 1.00 82.00 119 GLU A C 1
ATOM 911 O O . GLU A 1 119 ? 23.606 -0.429 -11.299 1.00 82.00 119 GLU A O 1
ATOM 916 N N . VAL A 1 120 ? 24.274 0.430 -13.265 1.00 83.25 120 VAL A N 1
ATOM 917 C CA . VAL A 1 120 ? 25.173 1.434 -12.672 1.00 83.25 120 VAL A CA 1
ATOM 918 C C . VAL A 1 120 ? 24.383 2.401 -11.789 1.00 83.25 120 VAL A C 1
ATOM 920 O O . VAL A 1 120 ? 24.745 2.605 -10.633 1.00 83.25 120 VAL A O 1
ATOM 923 N N . THR A 1 121 ? 23.251 2.921 -12.273 1.00 77.19 121 THR A N 1
ATOM 924 C CA . THR A 1 121 ? 22.408 3.824 -11.471 1.00 77.19 121 THR A CA 1
ATOM 925 C C . THR A 1 121 ? 21.787 3.155 -10.244 1.00 77.19 121 THR A C 1
ATOM 927 O O . THR A 1 121 ? 21.597 3.819 -9.229 1.00 77.19 121 THR A O 1
ATOM 930 N N . SER A 1 122 ? 21.473 1.857 -10.301 1.00 72.81 122 SER A N 1
ATOM 931 C CA . SER A 1 122 ? 20.957 1.115 -9.145 1.00 72.81 122 SER A CA 1
ATOM 932 C C . SER A 1 122 ? 22.028 0.870 -8.081 1.00 72.81 122 SER A C 1
ATOM 934 O O . SER A 1 122 ? 21.708 0.924 -6.895 1.00 72.81 122 SER A O 1
ATOM 936 N N . ASN A 1 123 ? 23.286 0.659 -8.479 1.00 71.25 123 ASN A N 1
ATOM 937 C CA . ASN A 1 123 ? 24.397 0.501 -7.536 1.00 71.25 123 ASN A CA 1
ATOM 938 C C . ASN A 1 123 ? 24.907 1.829 -6.953 1.00 71.25 123 ASN A C 1
ATOM 940 O O . ASN A 1 123 ? 25.402 1.820 -5.832 1.00 71.25 123 ASN A O 1
ATOM 944 N N . ASP A 1 124 ? 24.758 2.958 -7.653 1.00 67.12 124 ASP A N 1
ATOM 945 C CA . ASP A 1 124 ? 25.155 4.287 -7.148 1.00 67.12 124 ASP A CA 1
ATOM 946 C C . ASP A 1 124 ? 24.183 4.873 -6.096 1.00 67.12 124 ASP A C 1
ATOM 948 O O . ASP A 1 124 ? 24.482 5.896 -5.477 1.00 67.12 124 ASP A O 1
ATOM 952 N N . LEU A 1 125 ? 23.014 4.252 -5.881 1.00 55.47 125 LEU A N 1
ATOM 953 C CA . LEU A 1 125 ? 22.022 4.664 -4.874 1.00 55.47 125 LEU A CA 1
ATOM 954 C C . LEU A 1 125 ? 22.143 3.935 -3.515 1.00 55.47 125 LEU A C 1
ATOM 956 O O . LEU A 1 125 ? 21.295 4.156 -2.644 1.00 55.47 125 LEU A O 1
ATOM 960 N N . ILE A 1 126 ? 23.169 3.098 -3.318 1.00 47.72 126 ILE A N 1
ATOM 961 C CA . ILE A 1 126 ? 23.487 2.412 -2.045 1.00 47.72 126 ILE A CA 1
ATOM 962 C C . ILE A 1 126 ? 24.725 3.047 -1.410 1.00 47.72 126 ILE A C 1
ATOM 964 O O . ILE A 1 126 ? 24.680 3.306 -0.184 1.00 47.72 126 ILE A O 1
#

Foldseek 3Di:
DDDDDDDDDDPPPPDPPDDPPDCPPDDPPDDDDDCVVVVVVVVVPDDPPDDDDDPPDDVVVVVLDADPPDPVRHPVVPVDDQDPVRCVVVVNDPDDCDPVNPPDPVSVVVVVVVVVVVVVVVVVVD